Protein AF-I3W254-F1 (afdb_monomer_lite)

Foldseek 3Di:
DDADPVRVVVLVVVCVPPDSVVVCCCVVVVDDPDPPPPDPPDPPVVVVVVVVVVVVVVVLVCVLVVPPDDPVRNVVVVVVVVVVVVVVVVVVVVVVVVVVVVVD

pLDDT: mean 84.69, std 10.93, range [47.94, 96.69]

Radius of gyration: 26.54 Å; chains: 1; bounding box: 52×38×65 Å

Structure (mmCIF, N/CA/C/O backbone):
data_AF-I3W254-F1
#
_entry.id   AF-I3W254-F1
#
loop_
_atom_site.group_PDB
_atom_site.id
_atom_site.type_symbol
_atom_site.label_atom_id
_atom_site.label_alt_id
_atom_site.label_comp_id
_atom_site.label_asym_id
_atom_site.label_entity_id
_atom_site.label_seq_id
_atom_site.pdbx_PDB_ins_code
_atom_site.Cartn_x
_atom_site.Cartn_y
_atom_site.Cartn_z
_atom_site.occupancy
_atom_site.B_iso_or_equiv
_atom_site.auth_seq_id
_atom_site.auth_comp_id
_atom_site.auth_asym_id
_atom_site.auth_atom_id
_atom_site.pdbx_PDB_model_num
ATOM 1 N N . MET A 1 1 ? -3.923 25.519 38.998 1.00 55.31 1 MET A N 1
ATOM 2 C CA . MET A 1 1 ? -5.049 25.009 39.806 1.00 55.31 1 MET A CA 1
ATOM 3 C C . MET A 1 1 ? -4.906 23.501 39.834 1.00 55.31 1 MET A C 1
ATOM 5 O O . MET A 1 1 ? -4.781 22.922 38.763 1.00 55.31 1 MET A O 1
ATOM 9 N N . TRP A 1 2 ? -4.792 22.902 41.016 1.00 74.31 2 TRP A N 1
ATOM 10 C CA . TRP A 1 2 ? -4.646 21.453 41.175 1.00 74.31 2 TRP A CA 1
ATOM 11 C C . TRP A 1 2 ? -5.985 20.885 41.628 1.00 74.31 2 TRP A C 1
ATOM 13 O O . TRP A 1 2 ? -6.708 21.55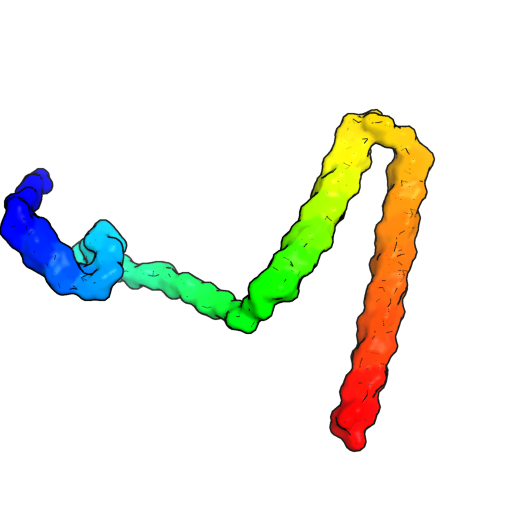6 42.359 1.00 74.31 2 TRP A O 1
ATOM 23 N N . VAL A 1 3 ? -6.313 19.691 41.151 1.00 84.19 3 VAL A N 1
ATOM 24 C CA . VAL A 1 3 ? -7.546 18.980 41.492 1.00 84.19 3 VAL A CA 1
ATOM 25 C C . VAL A 1 3 ? -7.226 18.030 42.644 1.00 84.19 3 VAL A C 1
ATOM 27 O O . VAL A 1 3 ? -6.188 17.367 42.620 1.00 84.19 3 VAL A O 1
ATOM 30 N N . THR A 1 4 ? -8.075 17.994 43.666 1.00 91.56 4 THR A N 1
ATOM 31 C CA . THR A 1 4 ? -7.948 17.042 44.778 1.00 91.56 4 THR A CA 1
ATOM 32 C C . THR A 1 4 ? -8.244 15.613 44.312 1.00 91.56 4 THR A C 1
ATOM 34 O O . THR A 1 4 ? -8.841 15.394 43.258 1.00 91.56 4 THR A O 1
ATOM 37 N N . GLN A 1 5 ? -7.835 14.611 45.092 1.00 86.62 5 GLN A N 1
ATOM 38 C CA . GLN A 1 5 ? -8.040 13.208 44.720 1.00 86.62 5 GLN A CA 1
ATOM 39 C C . GLN A 1 5 ? -9.531 12.852 44.560 1.00 86.62 5 GLN A C 1
ATOM 41 O O . GLN A 1 5 ? -9.896 12.147 43.619 1.00 86.62 5 GLN A O 1
ATOM 46 N N . ASP A 1 6 ? -10.393 13.394 45.421 1.00 90.44 6 ASP A N 1
ATOM 47 C CA . ASP A 1 6 ? -11.841 13.160 45.375 1.00 90.44 6 ASP A CA 1
ATOM 48 C C . ASP A 1 6 ? -12.495 13.832 44.167 1.00 90.44 6 ASP A C 1
ATOM 50 O O . ASP A 1 6 ? -13.374 13.261 43.521 1.00 90.44 6 ASP A O 1
ATOM 54 N N . GLU A 1 7 ? -12.056 15.042 43.819 1.00 89.38 7 GLU A N 1
ATOM 55 C CA . GLU A 1 7 ? -12.518 15.721 42.608 1.00 89.38 7 GLU A CA 1
ATOM 56 C C . GLU A 1 7 ? -12.055 14.968 41.355 1.00 89.38 7 GLU A C 1
ATOM 58 O O . GLU A 1 7 ? -12.822 14.821 40.404 1.00 89.38 7 GLU A O 1
ATOM 63 N N . HIS A 1 8 ? -10.831 14.433 41.357 1.00 85.69 8 HIS A N 1
ATOM 64 C CA . HIS A 1 8 ? -10.326 13.615 40.258 1.00 85.69 8 HIS A CA 1
ATOM 65 C C . HIS A 1 8 ? -11.154 12.333 40.077 1.00 85.69 8 HIS A C 1
ATOM 67 O O . HIS A 1 8 ? -11.502 11.986 38.948 1.00 85.69 8 HIS A O 1
ATOM 73 N N . GLN A 1 9 ? -11.542 11.671 41.171 1.00 87.38 9 GLN A N 1
ATOM 74 C CA . GLN A 1 9 ? -12.398 10.484 41.134 1.00 87.38 9 GLN A CA 1
ATOM 75 C C . GLN A 1 9 ? -13.794 10.796 40.572 1.00 87.38 9 GLN A C 1
ATOM 77 O O . GLN A 1 9 ? -14.260 10.120 39.654 1.00 87.38 9 GLN A O 1
ATOM 82 N N . GLN A 1 10 ? -14.425 11.877 41.036 1.00 89.44 10 GLN A N 1
ATOM 83 C CA . GLN A 1 10 ? -15.724 12.321 40.517 1.00 89.44 10 GLN A CA 1
ATOM 84 C C . GLN A 1 10 ? -15.669 12.670 39.024 1.00 89.44 10 GLN A C 1
ATOM 86 O O . GLN A 1 10 ? -16.626 12.438 38.281 1.00 89.44 10 GLN A O 1
ATOM 91 N N . LEU A 1 11 ? -14.554 13.237 38.561 1.00 89.12 11 LEU A N 1
ATOM 92 C CA . LEU A 1 11 ? -14.348 13.540 37.148 1.00 89.12 11 LEU A CA 1
ATOM 93 C C . LEU A 1 11 ? -14.200 12.270 36.304 1.00 89.12 11 LEU A C 1
ATOM 95 O O . LEU A 1 11 ? -14.742 12.217 35.200 1.00 89.12 11 LEU A O 1
ATOM 99 N N . LEU A 1 12 ? -13.513 11.244 36.814 1.00 86.25 12 LEU A N 1
ATOM 100 C CA . LEU A 1 12 ? -13.406 9.945 36.146 1.00 86.25 12 LEU A CA 1
ATOM 101 C C . LEU A 1 12 ? -14.763 9.242 36.036 1.00 86.25 12 LEU A C 1
ATOM 103 O O . LEU A 1 12 ? -15.089 8.731 34.966 1.00 86.25 12 LEU A O 1
ATOM 107 N N . GLU A 1 13 ? -15.576 9.279 37.092 1.00 88.44 13 GLU A N 1
ATOM 108 C CA . GLU A 1 13 ? -16.931 8.709 37.093 1.00 88.44 13 GLU A CA 1
ATOM 109 C C . GLU A 1 13 ? -17.841 9.391 36.062 1.00 88.44 13 GLU A C 1
ATOM 111 O O . GLU A 1 13 ? -18.565 8.727 35.323 1.00 88.44 13 GLU A O 1
ATOM 116 N N . ARG A 1 14 ? -17.749 10.720 35.933 1.00 86.44 14 ARG A N 1
ATOM 117 C CA . ARG A 1 14 ? -18.514 11.496 34.937 1.00 86.44 14 ARG A CA 1
ATOM 118 C C . ARG A 1 14 ? -18.028 11.316 33.499 1.00 86.44 14 ARG A C 1
ATOM 120 O O . ARG A 1 14 ? -18.751 11.660 32.563 1.00 86.44 14 ARG A O 1
ATOM 127 N N . CYS A 1 15 ? -16.806 10.824 33.313 1.00 85.75 15 CYS A N 1
ATOM 128 C CA . CYS A 1 15 ? -16.189 10.663 32.004 1.00 85.75 15 CYS A CA 1
ATOM 129 C C . CYS A 1 15 ? -16.742 9.452 31.222 1.00 85.75 15 CYS A C 1
ATOM 131 O O . CYS A 1 15 ? -16.525 9.371 30.011 1.00 85.75 15 CYS A O 1
ATOM 133 N N . ASP A 1 16 ? -17.479 8.544 31.881 1.00 78.25 16 ASP A N 1
ATOM 134 C CA . ASP A 1 16 ? -18.203 7.409 31.276 1.00 78.25 16 ASP A CA 1
ATOM 135 C C . ASP A 1 16 ? -17.347 6.618 30.262 1.00 78.25 16 ASP A C 1
ATOM 137 O O . ASP A 1 16 ? -17.672 6.466 29.084 1.00 78.25 16 ASP A O 1
ATOM 141 N N . GLY A 1 17 ? -16.143 6.223 30.695 1.00 71.06 17 GLY A N 1
ATOM 142 C CA . GLY A 1 17 ? -15.195 5.440 29.892 1.00 71.06 17 GLY A CA 1
ATOM 143 C C . GLY A 1 17 ? -14.458 6.206 28.784 1.00 71.06 17 GLY A C 1
ATOM 144 O O . GLY A 1 17 ? -13.585 5.640 28.124 1.00 71.06 17 GLY A O 1
ATOM 145 N N . LYS A 1 18 ? -14.748 7.496 28.571 1.00 75.62 18 LYS A N 1
ATOM 146 C CA . LYS A 1 18 ? -13.952 8.352 27.676 1.00 75.62 18 LYS A CA 1
ATOM 147 C C . LYS A 1 18 ? -12.614 8.700 28.338 1.00 75.62 18 LYS A C 1
ATOM 149 O O . LYS A 1 18 ? -12.434 8.562 29.543 1.00 75.62 18 LYS A O 1
ATOM 154 N N . GLN A 1 19 ? -11.651 9.189 27.561 1.00 85.19 19 GLN A N 1
ATOM 155 C CA . GLN A 1 19 ? -10.439 9.772 28.142 1.00 85.19 19 GLN A CA 1
ATOM 156 C C . GLN A 1 19 ? -10.771 11.120 28.797 1.00 85.19 19 GLN A C 1
ATOM 158 O O . GLN A 1 19 ? -11.307 12.003 28.121 1.00 85.19 19 GLN A O 1
ATOM 163 N N . LEU A 1 20 ? -10.390 11.306 30.068 1.00 86.94 20 LEU A N 1
ATOM 164 C CA . LEU A 1 20 ? -10.720 12.499 30.865 1.00 86.94 20 LEU A CA 1
ATOM 165 C C . LEU A 1 2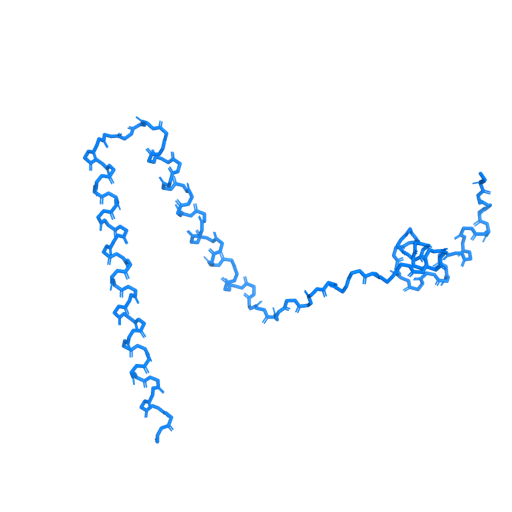0 ? -10.362 13.814 30.158 1.00 86.94 20 LEU A C 1
ATOM 167 O O . LEU A 1 20 ? -11.178 14.728 30.088 1.00 86.94 20 LEU A O 1
ATOM 171 N N . ALA A 1 21 ? -9.182 13.891 29.541 1.00 86.44 21 ALA A N 1
ATOM 172 C CA . ALA A 1 21 ? -8.750 15.077 28.803 1.00 86.44 21 ALA A CA 1
ATOM 173 C C . ALA A 1 21 ? -9.594 15.361 27.542 1.00 86.44 21 ALA A C 1
ATOM 175 O O . ALA A 1 21 ? -9.778 16.514 27.148 1.00 86.44 21 ALA A O 1
ATOM 176 N N . ALA A 1 22 ? -10.098 14.324 26.868 1.00 82.69 22 ALA A N 1
ATOM 177 C CA . ALA A 1 22 ? -10.992 14.494 25.724 1.00 82.69 22 ALA A CA 1
ATOM 178 C C . ALA A 1 22 ? -12.377 14.970 26.181 1.00 82.69 22 ALA A C 1
ATOM 180 O O . ALA A 1 22 ? -12.913 15.911 25.599 1.00 82.69 22 ALA A O 1
ATOM 181 N N . TRP A 1 23 ? -12.903 14.380 27.258 1.00 87.81 23 TRP A N 1
ATOM 182 C CA . TRP A 1 23 ? -14.158 14.802 27.877 1.00 87.81 23 TRP A CA 1
ATOM 183 C C . TRP A 1 23 ? -14.085 16.244 28.390 1.00 87.81 23 TRP A C 1
ATOM 185 O O . TRP A 1 23 ? -14.963 17.034 28.076 1.00 87.81 23 TRP A O 1
ATOM 195 N N . MET A 1 24 ? -13.005 16.640 29.072 1.00 87.88 24 MET A N 1
ATOM 196 C CA . MET A 1 24 ? -12.820 18.021 29.539 1.00 87.88 24 MET A CA 1
ATOM 197 C C . MET A 1 24 ? -12.805 19.034 28.392 1.00 87.88 24 MET A C 1
ATOM 199 O O . MET A 1 24 ? -13.435 20.080 28.496 1.00 87.88 24 MET A O 1
ATOM 203 N N . ARG A 1 25 ? -12.131 18.739 27.273 1.00 86.56 25 ARG A N 1
ATOM 204 C CA . ARG A 1 25 ? -12.165 19.623 26.093 1.00 86.56 25 ARG A CA 1
ATOM 205 C C . ARG A 1 25 ? -13.569 19.726 25.501 1.00 86.56 25 ARG A C 1
ATOM 207 O O . ARG A 1 25 ? -13.983 20.808 25.105 1.00 86.56 25 ARG A O 1
ATOM 214 N N . GLN A 1 26 ? -14.310 18.623 25.471 1.00 84.69 26 GLN A N 1
ATOM 215 C CA . GLN A 1 26 ? -15.691 18.633 25.003 1.00 84.69 26 GLN A CA 1
ATOM 216 C C . GLN A 1 26 ? -16.602 19.448 25.935 1.00 84.69 26 GLN A C 1
ATOM 218 O O . GLN A 1 26 ? -17.351 20.288 25.456 1.00 84.69 26 GLN A O 1
ATOM 223 N N . THR A 1 27 ? -16.521 19.225 27.247 1.00 87.25 27 THR A N 1
ATOM 224 C CA . THR A 1 27 ? -17.417 19.827 28.245 1.00 87.25 27 THR A CA 1
ATOM 225 C C . THR A 1 27 ? -17.074 21.286 28.544 1.00 87.25 27 THR A C 1
ATOM 227 O O . THR A 1 27 ? -17.972 22.110 28.662 1.00 87.25 27 THR A O 1
ATOM 230 N N . CYS A 1 28 ? -15.788 21.627 28.664 1.00 88.56 28 CYS A N 1
ATOM 231 C CA . CYS A 1 28 ? -15.358 22.968 29.068 1.00 88.56 28 CYS A CA 1
ATOM 232 C C . CYS A 1 28 ? -15.151 23.927 27.890 1.00 88.56 28 CYS A C 1
ATOM 234 O O . CYS A 1 28 ? -15.185 25.136 28.094 1.00 88.56 28 CYS A O 1
ATOM 236 N N . LEU A 1 29 ? -14.891 23.412 26.682 1.00 87.94 29 LEU A N 1
ATOM 237 C CA . LEU A 1 29 ? -14.597 24.227 25.493 1.00 87.94 29 LEU A CA 1
ATOM 238 C C . LEU A 1 29 ? -15.631 24.037 24.372 1.00 87.94 29 LEU A C 1
ATOM 240 O O . LEU A 1 29 ? -15.380 24.461 23.246 1.00 87.94 29 LEU A O 1
ATOM 244 N N . ASP A 1 30 ? -16.734 23.331 24.647 1.00 80.31 30 ASP A N 1
ATOM 245 C CA . ASP A 1 30 ? -17.797 22.962 23.694 1.00 80.31 30 ASP A CA 1
ATOM 246 C C . ASP A 1 30 ? -17.266 22.377 22.367 1.00 80.31 30 ASP A C 1
ATOM 248 O O . ASP A 1 30 ? -17.836 22.505 21.280 1.00 80.31 30 ASP A O 1
ATOM 252 N N . THR A 1 31 ? -16.096 21.734 22.438 1.00 76.94 31 THR A N 1
ATOM 253 C CA . THR A 1 31 ? -15.422 21.204 21.258 1.00 76.94 31 THR A CA 1
ATOM 254 C C . THR A 1 31 ? -16.100 19.900 20.871 1.00 76.94 31 THR A C 1
ATOM 256 O O . THR A 1 31 ? -15.902 18.866 21.513 1.00 76.94 31 THR A O 1
ATOM 259 N N . ARG A 1 32 ? -16.894 19.913 19.794 1.00 70.81 32 ARG A N 1
ATOM 260 C CA . ARG A 1 32 ? -17.402 18.668 19.205 1.00 70.81 32 ARG A CA 1
ATOM 261 C C . ARG A 1 32 ? -16.205 17.824 18.756 1.00 70.81 32 ARG A C 1
ATOM 263 O O . ARG A 1 32 ? -15.435 18.301 17.920 1.00 70.81 32 ARG A O 1
ATOM 270 N N . PRO A 1 33 ? -16.029 16.590 19.267 1.00 68.62 33 PRO A N 1
ATOM 271 C CA . PRO A 1 33 ? -14.973 15.724 18.771 1.00 68.62 33 PRO A CA 1
ATOM 272 C C . PRO A 1 33 ? -15.153 15.574 17.264 1.00 68.62 33 PRO A C 1
ATOM 274 O O . PRO A 1 33 ? -16.277 15.370 16.788 1.00 68.62 33 PRO A O 1
ATOM 277 N N . ALA A 1 34 ? -14.054 15.702 16.514 1.00 68.50 34 ALA A N 1
ATOM 278 C CA . ALA A 1 34 ? -14.063 15.387 15.097 1.00 68.50 34 ALA A CA 1
ATOM 279 C C . ALA A 1 34 ? -14.695 14.002 14.967 1.00 68.50 34 ALA A C 1
ATOM 281 O O . ALA A 1 34 ? -14.237 13.053 15.611 1.00 68.50 34 ALA A O 1
ATOM 282 N N . ARG A 1 35 ? -15.800 13.898 14.215 1.00 63.84 35 ARG A N 1
ATOM 283 C CA . ARG A 1 35 ? -16.375 12.588 13.927 1.00 63.84 35 ARG A CA 1
ATOM 284 C C . ARG A 1 35 ? -15.245 11.818 13.271 1.00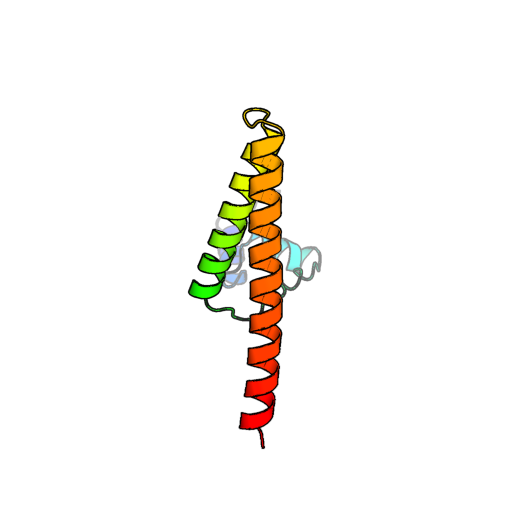 63.84 35 ARG A C 1
ATOM 286 O O . ARG A 1 35 ? -14.859 12.164 12.159 1.00 63.84 35 ARG A O 1
ATOM 293 N N . SER A 1 36 ? -14.693 10.827 13.970 1.00 62.16 36 SER A N 1
ATOM 294 C CA . SER A 1 36 ? -13.883 9.820 13.307 1.00 62.16 36 SER A CA 1
ATOM 295 C C . SER A 1 36 ? -14.798 9.301 12.214 1.00 62.16 36 SER A C 1
ATOM 297 O O . SER A 1 36 ? -15.872 8.769 12.519 1.00 62.16 36 SER A O 1
ATOM 299 N N . SER A 1 37 ? -14.478 9.618 10.958 1.00 60.47 37 SER A N 1
ATOM 300 C CA . SER A 1 37 ? -15.188 9.050 9.829 1.00 60.47 37 SER A CA 1
ATOM 301 C C . SER A 1 37 ? -15.086 7.555 10.058 1.00 60.47 37 SER A C 1
ATOM 303 O O . SER A 1 37 ? -13.987 7.004 9.982 1.00 60.47 37 SER A O 1
ATOM 305 N N . ARG A 1 38 ? -16.196 6.918 10.453 1.00 62.97 38 ARG A N 1
ATOM 306 C CA . ARG A 1 38 ? -16.247 5.465 10.517 1.00 62.97 38 ARG A CA 1
ATOM 307 C C . ARG A 1 38 ? -16.007 5.037 9.086 1.00 62.97 38 ARG A C 1
ATOM 309 O O . ARG A 1 38 ? -16.886 5.180 8.240 1.00 62.97 38 ARG A O 1
ATOM 316 N N . LEU A 1 39 ? -14.767 4.647 8.818 1.00 67.00 39 LEU A N 1
ATOM 317 C CA . LEU A 1 39 ? -14.410 4.046 7.556 1.00 67.00 39 LEU A CA 1
ATOM 318 C C . LEU A 1 39 ? -15.341 2.843 7.388 1.00 67.00 39 LEU A C 1
ATOM 320 O O . LEU A 1 39 ? -15.688 2.206 8.394 1.00 67.00 39 LEU A O 1
ATOM 324 N N . PRO A 1 40 ? -15.787 2.555 6.157 1.00 75.19 40 PRO A N 1
ATOM 325 C CA . PRO A 1 40 ? -16.510 1.326 5.888 1.00 75.19 40 PRO A CA 1
ATOM 326 C C . PRO A 1 40 ? -15.775 0.157 6.545 1.00 75.19 40 PRO A C 1
ATOM 328 O O . PRO A 1 40 ? -14.541 0.136 6.578 1.00 75.19 40 PRO A O 1
ATOM 331 N N . SER A 1 41 ? -16.519 -0.794 7.106 1.00 81.00 41 SER A N 1
ATOM 332 C CA . SER A 1 41 ? -15.902 -2.023 7.593 1.00 81.00 41 SER A CA 1
ATOM 333 C C . SER A 1 41 ? -15.362 -2.769 6.373 1.00 81.00 41 SER A C 1
ATOM 335 O O . SER A 1 41 ? -16.125 -3.327 5.591 1.00 81.00 41 SER A O 1
ATOM 337 N N . ILE A 1 42 ? -14.052 -2.672 6.157 1.00 84.69 42 ILE A N 1
ATOM 338 C CA . ILE A 1 42 ? -13.327 -3.387 5.107 1.00 84.69 42 ILE A CA 1
ATOM 339 C C . ILE A 1 42 ? -12.723 -4.628 5.757 1.00 84.69 42 ILE A C 1
ATOM 341 O O . ILE A 1 42 ? -12.187 -4.545 6.865 1.00 84.69 42 ILE A O 1
ATOM 345 N N . ASP A 1 43 ? -12.791 -5.765 5.065 1.00 90.25 43 ASP A N 1
ATOM 346 C CA . ASP A 1 43 ? -12.186 -7.012 5.528 1.00 90.25 43 ASP A CA 1
ATOM 347 C C . ASP A 1 43 ? -10.688 -6.797 5.865 1.00 90.25 43 ASP A C 1
ATOM 349 O O . ASP A 1 43 ? -9.907 -6.368 5.002 1.00 90.25 43 ASP A O 1
ATOM 353 N N . PRO A 1 44 ? -10.246 -7.092 7.103 1.00 89.69 44 PRO A N 1
ATOM 354 C CA . PRO A 1 44 ? -8.848 -6.961 7.504 1.00 89.69 44 PRO A CA 1
ATOM 355 C C . PRO A 1 44 ? -7.865 -7.756 6.633 1.00 89.69 44 PRO A C 1
ATOM 357 O O . PRO A 1 44 ? -6.704 -7.362 6.505 1.00 89.69 44 PRO A O 1
ATOM 360 N N . VAL A 1 45 ? -8.292 -8.879 6.047 1.00 92.94 45 VAL A N 1
ATOM 361 C CA . VAL A 1 45 ? -7.483 -9.670 5.109 1.00 92.94 45 VAL A CA 1
ATOM 362 C C . VAL A 1 45 ? -7.221 -8.868 3.837 1.00 92.94 45 VAL A C 1
ATOM 364 O O . VAL A 1 45 ? -6.066 -8.779 3.416 1.00 92.94 45 VAL A O 1
ATOM 367 N N . LEU A 1 46 ? -8.249 -8.222 3.280 1.00 90.94 46 LEU A N 1
ATOM 368 C CA . LEU A 1 46 ? -8.119 -7.386 2.083 1.00 90.94 46 LEU A CA 1
ATOM 369 C C . LEU A 1 46 ? -7.191 -6.194 2.332 1.00 90.94 46 LEU A C 1
ATOM 371 O O . LEU A 1 46 ? -6.318 -5.908 1.513 1.00 90.94 46 LEU A O 1
ATOM 375 N N . LEU A 1 47 ? -7.304 -5.543 3.493 1.00 92.06 47 LEU A N 1
ATOM 376 C CA . LEU A 1 47 ? -6.404 -4.447 3.867 1.00 92.06 47 LEU A CA 1
ATOM 377 C C . LEU A 1 47 ? -4.945 -4.902 3.965 1.00 92.06 47 LEU A C 1
ATOM 379 O O . LEU A 1 47 ? -4.049 -4.209 3.484 1.00 92.06 47 LEU A O 1
ATOM 383 N N . ARG A 1 48 ? -4.693 -6.078 4.555 1.00 93.81 48 ARG A N 1
ATOM 384 C CA . ARG A 1 48 ? -3.338 -6.645 4.629 1.00 93.81 48 ARG A CA 1
ATOM 385 C C . ARG A 1 48 ? -2.780 -6.966 3.249 1.00 93.81 48 ARG A C 1
ATOM 387 O O . ARG A 1 48 ? -1.616 -6.669 2.993 1.00 93.81 48 ARG A O 1
ATOM 394 N N . GLN A 1 49 ? -3.590 -7.542 2.363 1.00 94.19 49 GLN A N 1
ATOM 395 C CA . GLN A 1 49 ? -3.166 -7.827 0.993 1.00 94.19 49 GLN A CA 1
ATOM 396 C C . GLN A 1 49 ? -2.842 -6.540 0.232 1.00 94.19 49 GLN A C 1
ATOM 398 O O . GLN A 1 49 ? -1.786 -6.449 -0.395 1.00 94.19 49 GLN A O 1
ATOM 403 N N . LEU A 1 50 ? -3.688 -5.515 0.355 1.00 91.81 50 LEU A N 1
ATOM 404 C CA . LEU A 1 50 ? -3.454 -4.212 -0.261 1.00 91.81 50 LEU A CA 1
ATOM 405 C C . LEU A 1 50 ? -2.178 -3.543 0.264 1.00 91.81 50 LEU A C 1
ATOM 407 O O . LEU A 1 50 ? -1.361 -3.064 -0.522 1.00 91.81 50 LEU A O 1
ATOM 411 N N . ALA A 1 51 ? -1.961 -3.571 1.580 1.00 92.94 51 ALA A N 1
ATOM 412 C CA . ALA A 1 51 ? -0.727 -3.080 2.185 1.00 92.94 51 ALA A CA 1
ATOM 413 C C . ALA A 1 51 ? 0.504 -3.856 1.684 1.00 92.94 51 ALA A C 1
ATOM 415 O O . ALA A 1 51 ? 1.535 -3.253 1.390 1.00 92.94 51 ALA A O 1
ATOM 416 N N . GLY A 1 52 ? 0.394 -5.180 1.528 1.00 96.25 52 GLY A N 1
ATOM 417 C CA . GLY A 1 52 ? 1.440 -6.021 0.941 1.00 96.25 52 GLY A CA 1
ATOM 418 C C . GLY A 1 52 ? 1.800 -5.604 -0.488 1.00 96.25 52 GLY A C 1
ATOM 419 O O . GLY A 1 52 ? 2.979 -5.437 -0.802 1.00 96.25 52 GLY A O 1
ATOM 420 N N . MET A 1 53 ? 0.796 -5.347 -1.330 1.00 91.31 53 MET A N 1
ATOM 421 C CA . MET A 1 53 ? 1.001 -4.842 -2.693 1.00 91.31 53 MET A CA 1
ATOM 422 C C . MET A 1 53 ? 1.700 -3.473 -2.694 1.00 91.31 53 MET A C 1
ATOM 424 O O . MET A 1 53 ? 2.693 -3.287 -3.402 1.00 91.31 53 MET A O 1
ATOM 428 N N . GLY A 1 54 ? 1.253 -2.542 -1.845 1.00 94.56 54 GLY A N 1
ATOM 429 C CA . GLY A 1 54 ? 1.885 -1.227 -1.693 1.00 94.56 54 GLY A CA 1
ATOM 430 C C . GLY A 1 54 ? 3.340 -1.307 -1.217 1.00 94.56 54 GLY A C 1
ATOM 431 O O . GLY A 1 54 ? 4.211 -0.606 -1.736 1.00 94.56 54 GLY A O 1
ATOM 432 N N . ASN A 1 55 ? 3.638 -2.215 -0.285 1.00 96.69 55 ASN A N 1
ATOM 433 C CA . ASN A 1 55 ? 4.998 -2.448 0.199 1.00 96.69 55 ASN A CA 1
ATOM 434 C C . ASN A 1 55 ? 5.926 -2.971 -0.903 1.00 96.69 55 ASN A C 1
ATOM 436 O O . ASN A 1 55 ? 7.084 -2.552 -0.968 1.00 96.69 55 ASN A O 1
ATOM 440 N N . ASN A 1 56 ? 5.441 -3.857 -1.774 1.00 92.44 56 ASN A N 1
ATOM 441 C CA . ASN A 1 56 ? 6.219 -4.363 -2.907 1.00 92.44 56 ASN A CA 1
ATOM 442 C C . ASN A 1 56 ? 6.537 -3.246 -3.910 1.00 92.44 56 ASN A C 1
ATOM 444 O O . ASN A 1 56 ? 7.695 -3.079 -4.294 1.00 92.44 56 ASN A O 1
ATOM 448 N N . LEU A 1 57 ? 5.542 -2.429 -4.271 1.00 91.56 57 LEU A N 1
ATOM 449 C CA . LEU A 1 57 ? 5.741 -1.282 -5.165 1.00 91.56 57 LEU A CA 1
ATOM 450 C C . LEU A 1 57 ? 6.747 -0.277 -4.591 1.00 91.56 57 LEU A C 1
ATOM 452 O O . LEU A 1 57 ? 7.644 0.181 -5.297 1.00 91.56 57 LEU A O 1
ATOM 456 N N . ASN A 1 58 ? 6.659 0.016 -3.294 1.00 93.62 58 ASN A N 1
ATOM 457 C CA . ASN A 1 58 ? 7.593 0.916 -2.624 1.00 93.62 58 ASN A CA 1
ATOM 458 C C . ASN A 1 58 ? 9.030 0.360 -2.603 1.00 93.62 58 ASN A C 1
ATOM 460 O O . ASN A 1 58 ? 9.988 1.109 -2.791 1.00 93.62 58 ASN A O 1
ATOM 464 N N . GLN A 1 59 ? 9.208 -0.952 -2.419 1.00 91.50 59 GLN A N 1
ATOM 465 C CA . GLN A 1 59 ? 10.527 -1.588 -2.519 1.00 91.50 59 GLN A CA 1
ATOM 466 C C . GLN A 1 59 ? 11.114 -1.466 -3.929 1.00 91.50 59 GLN A C 1
ATOM 468 O O . GLN A 1 59 ? 12.292 -1.135 -4.068 1.00 91.50 59 GLN A O 1
ATOM 473 N N . ILE A 1 60 ? 10.300 -1.682 -4.966 1.00 88.94 60 ILE A N 1
ATOM 474 C CA . ILE A 1 60 ? 10.714 -1.509 -6.364 1.00 88.94 60 ILE A CA 1
ATOM 475 C C . ILE A 1 60 ? 11.127 -0.055 -6.620 1.00 88.94 60 ILE A C 1
ATOM 477 O O . ILE A 1 60 ? 12.228 0.186 -7.110 1.00 88.94 60 ILE A O 1
ATOM 481 N N . ALA A 1 61 ? 10.301 0.914 -6.216 1.00 89.50 61 ALA A N 1
ATOM 482 C CA . ALA A 1 61 ? 10.598 2.336 -6.376 1.00 89.50 61 ALA A CA 1
ATOM 483 C C . ALA A 1 61 ? 11.915 2.731 -5.691 1.00 89.50 61 ALA A C 1
ATOM 485 O O . ALA A 1 61 ? 12.751 3.412 -6.284 1.00 89.50 61 ALA A O 1
ATOM 486 N N . ARG A 1 62 ? 12.150 2.252 -4.463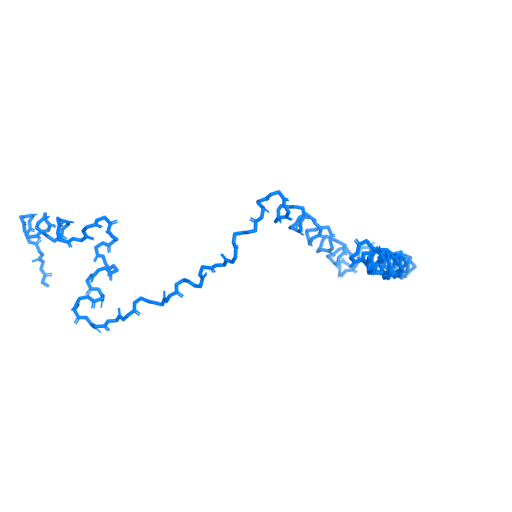 1.00 91.25 62 ARG A N 1
ATOM 487 C CA . ARG A 1 62 ? 13.411 2.487 -3.744 1.00 91.25 62 ARG A CA 1
ATOM 488 C C . ARG A 1 62 ? 14.613 1.895 -4.475 1.00 91.25 62 ARG A C 1
ATOM 490 O O . ARG A 1 62 ? 15.636 2.564 -4.554 1.00 91.25 62 ARG A O 1
ATOM 497 N N . LYS A 1 63 ? 14.504 0.681 -5.026 1.00 87.06 63 LYS A N 1
ATOM 498 C CA . LYS A 1 63 ? 15.596 0.062 -5.798 1.00 87.06 63 LYS A CA 1
ATOM 499 C C . LYS A 1 63 ? 15.890 0.818 -7.094 1.00 87.06 63 LYS A C 1
ATOM 501 O O . LYS A 1 63 ? 17.054 1.067 -7.390 1.00 87.06 63 LYS A O 1
ATOM 506 N N . ILE A 1 64 ? 14.851 1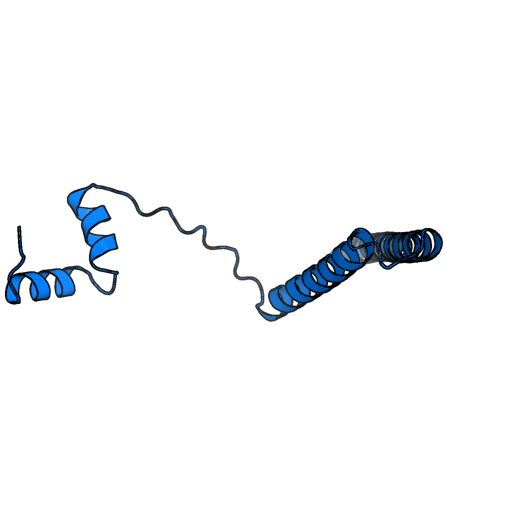.246 -7.814 1.00 85.88 64 ILE A N 1
ATOM 507 C CA . ILE A 1 64 ? 14.981 2.061 -9.032 1.00 85.88 64 ILE A CA 1
ATOM 508 C C . ILE A 1 64 ? 15.687 3.389 -8.721 1.00 85.88 64 ILE A C 1
ATOM 510 O O . ILE A 1 64 ? 16.619 3.774 -9.429 1.00 85.88 64 ILE A O 1
ATOM 514 N N . ASN A 1 65 ? 15.273 4.061 -7.644 1.00 86.44 65 ASN A N 1
ATOM 515 C CA . ASN A 1 65 ? 15.788 5.377 -7.261 1.00 86.44 65 ASN A CA 1
ATOM 516 C C . ASN A 1 65 ? 17.138 5.318 -6.529 1.00 86.44 65 ASN A C 1
ATOM 518 O O . ASN A 1 65 ? 17.848 6.316 -6.473 1.00 86.44 65 ASN A O 1
ATOM 522 N N . GLY A 1 66 ? 17.514 4.161 -5.980 1.00 86.00 66 GLY A N 1
ATOM 523 C CA . GLY A 1 66 ? 18.742 3.968 -5.205 1.00 86.00 66 GLY A CA 1
ATOM 524 C C . GLY A 1 66 ? 20.030 3.887 -6.030 1.00 86.00 66 GLY A C 1
ATOM 525 O O . GLY A 1 66 ? 21.095 3.676 -5.459 1.00 86.00 66 GLY A O 1
ATOM 526 N N . GLY A 1 67 ? 19.960 4.007 -7.361 1.00 80.50 67 GLY A N 1
ATOM 527 C CA . GLY A 1 67 ? 21.134 4.102 -8.242 1.00 80.50 67 GLY A CA 1
ATOM 528 C C . GLY A 1 67 ? 21.934 2.807 -8.446 1.00 80.50 67 GLY A C 1
ATOM 529 O O . GLY A 1 67 ? 22.859 2.798 -9.249 1.00 80.50 67 GLY A O 1
ATOM 530 N N . GLN A 1 68 ? 21.568 1.710 -7.776 1.00 79.75 68 GLN A N 1
ATOM 531 C CA . GLN A 1 68 ? 22.244 0.406 -7.879 1.00 79.75 68 GLN A CA 1
ATOM 532 C C . GLN A 1 68 ? 21.921 -0.357 -9.174 1.00 79.75 68 GLN A C 1
ATOM 534 O O . GLN A 1 68 ? 22.567 -1.355 -9.476 1.00 79.75 68 GLN A O 1
ATOM 539 N N . TRP A 1 69 ? 20.903 0.075 -9.917 1.00 84.38 69 TRP A N 1
ATOM 540 C CA . TRP A 1 69 ? 20.423 -0.583 -11.132 1.00 84.38 69 TRP A CA 1
ATOM 541 C C . TRP A 1 69 ? 20.867 0.163 -12.385 1.00 84.38 69 TRP A C 1
ATOM 543 O O . TRP A 1 69 ? 20.829 1.399 -12.436 1.00 84.38 69 TRP A O 1
ATOM 553 N N . SER A 1 70 ? 21.249 -0.596 -13.413 1.00 86.62 70 SER A N 1
ATOM 554 C CA . SER A 1 70 ? 21.578 -0.037 -14.719 1.00 86.62 70 SER A CA 1
ATOM 555 C C . SER A 1 70 ? 20.335 0.562 -15.390 1.00 86.62 70 SER A C 1
ATOM 557 O O . SER A 1 70 ? 19.191 0.322 -14.992 1.00 86.62 70 SER A O 1
ATOM 559 N N . GLY A 1 71 ? 20.541 1.357 -16.444 1.00 86.12 71 GLY A N 1
ATOM 560 C CA . GLY A 1 71 ? 19.429 1.863 -17.256 1.00 86.12 71 GLY A CA 1
ATOM 561 C C . GLY A 1 71 ? 18.567 0.737 -17.839 1.00 86.12 71 GLY A C 1
ATOM 562 O O . GLY A 1 71 ? 17.344 0.855 -17.833 1.00 86.12 71 GLY A O 1
ATOM 563 N N . ALA A 1 72 ? 19.192 -0.366 -18.261 1.00 88.56 72 ALA A N 1
ATOM 564 C CA . ALA A 1 72 ? 18.502 -1.530 -18.809 1.00 88.56 72 ALA A CA 1
ATOM 565 C C . ALA A 1 72 ? 17.631 -2.237 -17.755 1.00 88.56 72 ALA A C 1
ATOM 567 O O . ALA A 1 72 ? 16.466 -2.518 -18.029 1.00 88.56 72 ALA A O 1
ATOM 568 N N . ASP A 1 73 ? 18.146 -2.424 -16.533 1.00 88.44 73 ASP A N 1
ATOM 569 C CA . ASP A 1 73 ? 17.393 -3.042 -15.428 1.00 88.44 73 ASP A CA 1
ATOM 570 C C . ASP A 1 73 ? 16.127 -2.239 -15.100 1.00 88.44 73 ASP A C 1
ATOM 572 O O . ASP A 1 73 ? 15.043 -2.792 -14.906 1.00 88.44 73 ASP A O 1
ATOM 576 N N . ARG A 1 74 ? 16.241 -0.903 -15.092 1.00 87.88 74 ARG A N 1
ATOM 577 C CA . ARG A 1 74 ? 15.097 -0.012 -14.860 1.00 87.88 74 ARG A CA 1
ATOM 578 C C . ARG A 1 74 ? 14.042 -0.143 -15.955 1.00 87.88 74 ARG A C 1
ATOM 580 O O . ARG A 1 74 ? 12.860 -0.254 -15.638 1.00 87.88 74 ARG A O 1
ATOM 587 N N . VAL A 1 75 ? 14.456 -0.157 -17.223 1.00 90.69 75 VAL A N 1
ATOM 588 C CA . VAL A 1 75 ? 13.539 -0.323 -18.364 1.00 90.69 75 VAL A CA 1
ATOM 589 C C . VAL A 1 75 ? 12.821 -1.669 -18.294 1.00 90.69 75 VAL A C 1
ATOM 591 O O . VAL A 1 75 ? 11.607 -1.713 -18.478 1.00 90.69 75 VAL A O 1
ATOM 594 N N . GLN A 1 76 ? 13.532 -2.752 -17.967 1.00 91.81 76 GLN A N 1
ATOM 595 C CA . GLN A 1 76 ? 12.937 -4.084 -17.859 1.00 91.81 76 GLN A CA 1
ATOM 596 C C . GLN A 1 76 ? 11.863 -4.150 -16.766 1.00 91.81 76 GLN A C 1
ATOM 598 O O . GLN A 1 76 ? 10.790 -4.712 -16.983 1.00 91.81 76 GLN A O 1
ATOM 603 N N . VAL A 1 77 ? 12.115 -3.539 -15.605 1.00 90.75 77 VAL A N 1
ATOM 604 C CA . VAL A 1 77 ? 11.133 -3.508 -14.514 1.00 90.75 77 VAL A CA 1
ATOM 605 C C . VAL A 1 77 ? 9.927 -2.638 -14.853 1.00 90.75 77 VAL A C 1
ATOM 607 O O . VAL A 1 77 ? 8.798 -3.053 -14.600 1.00 90.75 77 VAL A O 1
ATOM 610 N N . VAL A 1 78 ? 10.130 -1.471 -15.468 1.00 89.56 78 VAL A N 1
ATOM 611 C CA . VAL A 1 78 ? 9.014 -0.629 -15.928 1.00 89.56 78 VAL A CA 1
ATOM 612 C C . VAL A 1 78 ? 8.165 -1.373 -16.962 1.00 89.56 78 VAL A C 1
ATOM 614 O O . VAL A 1 78 ? 6.942 -1.380 -16.845 1.00 89.56 78 VAL A O 1
ATOM 617 N N . ALA A 1 79 ? 8.790 -2.073 -17.912 1.00 93.94 79 ALA A N 1
ATOM 618 C CA . ALA A 1 79 ? 8.076 -2.880 -18.899 1.00 93.94 79 ALA A CA 1
ATOM 619 C C . ALA A 1 79 ? 7.246 -3.999 -18.245 1.00 93.94 79 ALA A C 1
ATOM 621 O O . ALA A 1 79 ? 6.090 -4.206 -18.613 1.00 93.94 79 ALA A O 1
ATOM 622 N N . ALA A 1 80 ? 7.796 -4.684 -17.236 1.00 93.44 80 ALA A N 1
ATOM 623 C CA . ALA A 1 80 ? 7.064 -5.700 -16.484 1.00 93.44 80 ALA A CA 1
ATOM 624 C C . ALA A 1 80 ? 5.859 -5.108 -15.729 1.00 93.44 80 ALA A C 1
ATOM 626 O O . ALA A 1 80 ? 4.775 -5.688 -15.758 1.00 93.44 80 ALA A O 1
ATOM 627 N N . LEU A 1 81 ? 6.015 -3.935 -15.103 1.00 92.69 81 LEU A N 1
ATOM 628 C CA . LEU A 1 81 ? 4.914 -3.238 -14.428 1.00 92.69 81 LEU A CA 1
ATOM 629 C C . LEU A 1 81 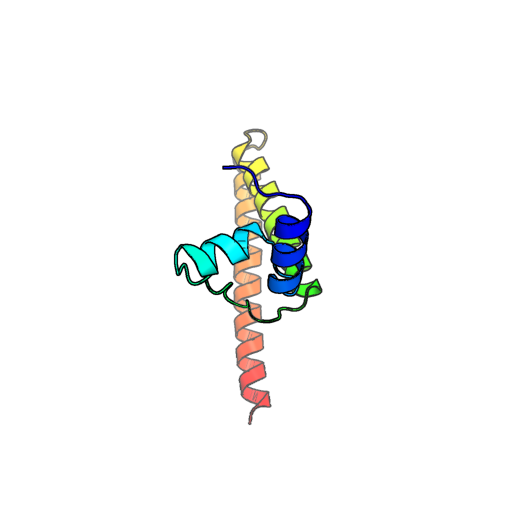? 3.811 -2.818 -15.409 1.00 92.69 81 LEU A C 1
ATOM 631 O O . LEU A 1 81 ? 2.637 -3.023 -15.116 1.00 92.69 81 LEU A O 1
ATOM 635 N N . MET A 1 82 ? 4.171 -2.307 -16.590 1.00 95.00 82 MET A N 1
ATOM 636 C CA . MET A 1 82 ? 3.204 -1.975 -17.647 1.00 95.00 82 MET A CA 1
ATOM 637 C C . MET A 1 82 ? 2.457 -3.213 -18.162 1.00 95.00 82 MET A C 1
ATOM 639 O O . MET A 1 82 ? 1.261 -3.148 -18.435 1.00 95.00 82 MET A O 1
ATOM 643 N N . ALA A 1 83 ? 3.139 -4.356 -18.278 1.00 96.44 83 ALA A N 1
ATOM 644 C CA . ALA A 1 83 ? 2.504 -5.609 -18.683 1.00 96.44 83 ALA A CA 1
ATOM 645 C C . ALA A 1 83 ? 1.500 -6.116 -17.633 1.00 96.44 83 ALA A C 1
ATOM 647 O O . ALA A 1 83 ? 0.425 -6.598 -18.002 1.00 96.44 83 ALA A O 1
ATOM 648 N N . ILE A 1 84 ? 1.829 -5.978 -16.342 1.00 93.44 84 ILE A N 1
ATOM 649 C CA . ILE A 1 84 ? 0.914 -6.283 -15.233 1.00 93.44 84 ILE A CA 1
ATOM 650 C C . ILE A 1 84 ? -0.302 -5.354 -15.284 1.00 93.44 84 ILE A C 1
ATOM 652 O O . ILE A 1 84 ? -1.423 -5.850 -15.240 1.00 93.44 84 ILE A O 1
ATOM 656 N N . ASP A 1 85 ? -0.097 -4.044 -15.434 1.00 94.12 85 ASP A N 1
ATOM 657 C CA . ASP A 1 85 ? -1.175 -3.051 -15.526 1.00 94.12 85 ASP A CA 1
ATOM 658 C C . ASP A 1 85 ? -2.141 -3.364 -16.681 1.00 94.12 85 ASP A C 1
ATOM 660 O O . ASP A 1 85 ? -3.343 -3.519 -16.475 1.00 94.12 85 ASP A O 1
ATOM 664 N N . ALA A 1 86 ? -1.608 -3.624 -17.879 1.00 95.56 86 ALA A N 1
ATOM 665 C CA . ALA A 1 86 ? -2.414 -4.027 -19.029 1.00 95.56 86 ALA A CA 1
ATOM 666 C C . ALA A 1 86 ? -3.150 -5.364 -18.807 1.00 95.56 86 ALA A C 1
ATOM 668 O O . ALA A 1 86 ? -4.259 -5.560 -19.306 1.00 95.56 86 ALA A O 1
ATOM 669 N N . GLY A 1 87 ? -2.540 -6.308 -18.083 1.00 95.06 87 GLY A N 1
ATOM 670 C CA . GLY A 1 87 ? -3.175 -7.568 -17.693 1.00 95.06 87 GLY A CA 1
ATOM 671 C C . GLY A 1 87 ? -4.338 -7.370 -16.722 1.00 95.06 87 GLY A C 1
ATOM 672 O O . GLY A 1 87 ? -5.402 -7.957 -16.920 1.00 95.06 87 GLY A O 1
ATOM 673 N N . LEU A 1 88 ? -4.154 -6.514 -15.716 1.00 94.50 88 LEU A N 1
ATOM 674 C CA . LEU A 1 88 ? -5.188 -6.153 -14.748 1.00 94.50 88 LEU A CA 1
ATOM 675 C C . LEU A 1 88 ? -6.340 -5.393 -15.408 1.00 94.50 88 LEU A C 1
ATOM 677 O O . LEU A 1 88 ? -7.495 -5.657 -15.087 1.00 94.50 88 LEU A O 1
ATOM 681 N N . GLU A 1 89 ? -6.048 -4.507 -16.361 1.00 95.81 89 GLU A N 1
ATOM 682 C CA . GLU A 1 89 ? -7.066 -3.794 -17.134 1.00 95.81 89 GLU A CA 1
ATOM 683 C C . GLU A 1 89 ? -7.947 -4.767 -17.927 1.00 95.81 89 GLU A C 1
ATOM 685 O O . GLU A 1 89 ? -9.173 -4.721 -17.832 1.00 95.81 89 GLU A O 1
ATOM 690 N N . ARG A 1 90 ? -7.334 -5.723 -18.638 1.00 95.00 90 ARG A N 1
ATOM 691 C CA . ARG A 1 90 ? -8.081 -6.778 -19.342 1.00 95.00 90 ARG A CA 1
ATOM 692 C C . ARG A 1 90 ? -8.937 -7.604 -18.388 1.00 95.00 90 ARG A C 1
ATOM 694 O O . ARG A 1 90 ? -10.116 -7.799 -18.656 1.00 95.00 90 ARG A O 1
ATOM 701 N N . LEU A 1 91 ? -8.372 -8.042 -17.261 1.00 93.62 91 LEU A N 1
ATOM 702 C CA . LEU A 1 91 ? -9.109 -8.818 -16.261 1.00 93.62 91 LEU A CA 1
ATOM 703 C C . LEU A 1 91 ? -10.296 -8.027 -15.696 1.00 93.62 91 LEU A C 1
ATOM 705 O O . LEU A 1 91 ? -11.381 -8.577 -15.534 1.00 93.62 91 LEU A O 1
ATOM 709 N N . ARG A 1 92 ? -10.122 -6.725 -15.448 1.00 93.50 92 ARG A N 1
ATOM 710 C CA . ARG A 1 92 ? -11.195 -5.830 -15.002 1.00 93.50 92 ARG A CA 1
ATOM 711 C C . ARG A 1 92 ? -12.319 -5.724 -16.029 1.00 93.50 92 ARG A C 1
ATOM 713 O O . ARG A 1 92 ? -13.483 -5.728 -15.631 1.00 93.50 92 ARG A O 1
ATOM 720 N N . HIS A 1 93 ? -11.987 -5.618 -17.314 1.00 93.06 93 HIS A N 1
ATOM 721 C CA . HIS A 1 93 ? -12.975 -5.632 -18.391 1.00 93.06 93 HIS A CA 1
ATOM 722 C C . HIS A 1 93 ? -13.741 -6.957 -18.428 1.00 93.06 93 HIS A C 1
ATOM 724 O O . HIS A 1 93 ? -14.963 -6.935 -18.328 1.00 93.06 93 HIS A O 1
ATOM 730 N N . THR A 1 94 ? -13.041 -8.093 -18.429 1.00 93.19 94 THR A N 1
ATOM 731 C CA . THR A 1 94 ? -13.668 -9.424 -18.428 1.00 93.19 94 THR A CA 1
ATOM 732 C C . THR A 1 94 ? -14.590 -9.638 -17.225 1.00 93.19 94 THR A C 1
ATOM 734 O O . THR A 1 94 ? -15.698 -10.136 -17.376 1.00 93.19 94 THR A O 1
ATOM 737 N N . VAL A 1 95 ? -14.172 -9.236 -16.019 1.00 91.75 95 VAL A N 1
ATOM 738 C CA . VAL A 1 95 ? -15.009 -9.361 -14.811 1.00 91.75 95 VAL A CA 1
ATOM 739 C C . VAL A 1 95 ? -16.263 -8.489 -14.903 1.00 91.75 95 VAL A C 1
ATOM 741 O O . VAL A 1 95 ? -17.330 -8.915 -14.473 1.00 91.75 95 VAL A O 1
ATOM 744 N N . ARG A 1 96 ? -16.160 -7.280 -15.468 1.00 88.56 96 ARG A N 1
ATOM 745 C CA . ARG A 1 96 ? -17.315 -6.389 -15.662 1.00 88.56 96 ARG A CA 1
ATOM 746 C C . ARG A 1 96 ? -18.294 -6.910 -16.706 1.00 88.56 96 ARG A C 1
ATOM 748 O O . ARG A 1 96 ? -19.493 -6.793 -16.495 1.00 88.56 96 ARG A O 1
ATOM 755 N N . GLU A 1 97 ? -17.789 -7.461 -17.804 1.00 86.00 97 GLU A N 1
ATOM 756 C CA . GLU A 1 97 ? -18.612 -8.070 -18.854 1.00 86.00 97 GLU A CA 1
ATOM 757 C C . GLU A 1 97 ? -19.341 -9.310 -18.325 1.00 86.00 97 GLU A C 1
ATOM 759 O O . GLU A 1 97 ? -20.551 -9.414 -18.484 1.00 86.00 97 GLU A O 1
ATOM 764 N N . ASN A 1 98 ? -18.639 -10.190 -17.605 1.00 78.75 98 ASN A N 1
ATOM 765 C CA . ASN A 1 98 ? -19.236 -11.397 -17.029 1.00 78.75 98 ASN A CA 1
ATOM 766 C C . ASN A 1 98 ? -20.221 -11.093 -15.888 1.00 78.75 98 ASN A C 1
ATOM 768 O O . ASN A 1 98 ? -21.227 -11.777 -15.753 1.00 78.75 98 ASN A O 1
ATOM 772 N N . GLY A 1 99 ? -19.950 -10.076 -15.064 1.00 71.44 99 GLY A N 1
ATOM 773 C CA . GLY A 1 99 ? -20.867 -9.664 -13.996 1.00 71.44 99 GLY A CA 1
ATOM 774 C C . GLY A 1 99 ? -22.148 -9.004 -14.513 1.00 71.44 99 GLY A C 1
ATOM 775 O O . GLY A 1 99 ? -23.174 -9.086 -13.854 1.00 71.44 99 GLY A O 1
ATOM 776 N N . ALA A 1 100 ? -22.114 -8.386 -15.698 1.00 60.69 100 ALA A N 1
ATOM 777 C CA . ALA A 1 100 ? -23.305 -7.817 -16.333 1.00 60.69 100 ALA A CA 1
ATOM 778 C C . ALA A 1 100 ? -24.248 -8.882 -16.928 1.00 60.69 100 ALA A C 1
ATOM 780 O O . ALA A 1 100 ? -25.412 -8.576 -17.180 1.00 60.69 100 ALA A O 1
ATOM 781 N N . ASP A 1 101 ? -23.751 -10.100 -17.165 1.00 57.25 101 ASP A N 1
ATOM 782 C CA . ASP A 1 101 ? -24.521 -11.226 -17.716 1.00 57.25 101 ASP A CA 1
ATOM 783 C C . ASP A 1 101 ? -25.184 -12.076 -16.609 1.00 57.25 101 ASP A C 1
ATOM 785 O O . ASP A 1 101 ? -26.213 -12.696 -16.849 1.00 57.25 101 ASP A O 1
ATOM 789 N N . ASP A 1 102 ? -24.637 -12.061 -15.384 1.00 55.34 102 ASP A N 1
ATOM 790 C CA . ASP A 1 102 ? -25.178 -12.772 -14.204 1.00 55.34 102 ASP A CA 1
ATOM 791 C C . ASP A 1 102 ? -26.380 -12.043 -13.558 1.00 55.34 102 ASP A C 1
ATOM 793 O O . ASP A 1 102 ? -27.185 -12.649 -12.856 1.00 55.34 102 ASP A O 1
ATOM 797 N N . ASP A 1 103 ? -26.539 -10.743 -13.838 1.00 54.88 103 ASP A N 1
ATOM 798 C CA . ASP A 1 103 ? -27.652 -9.899 -13.370 1.00 54.88 103 ASP A CA 1
ATOM 799 C C . ASP A 1 103 ? -28.886 -9.920 -14.315 1.00 54.88 103 ASP A C 1
ATOM 801 O O . ASP A 1 103 ? -29.816 -9.123 -14.129 1.00 54.88 103 ASP A O 1
ATOM 805 N N . ARG A 1 104 ? -28.912 -10.785 -15.345 1.00 47.94 104 ARG A N 1
ATOM 806 C CA . ARG A 1 104 ? -29.961 -10.830 -16.386 1.00 47.94 104 ARG A CA 1
ATOM 807 C C . ARG A 1 104 ? -30.921 -12.017 -16.291 1.00 47.94 104 ARG A C 1
ATOM 809 O O . ARG A 1 104 ? -30.469 -13.166 -16.116 1.00 47.94 104 ARG A O 1
#

InterPro domains:
  IPR008687 Bacterial mobilisation [PF05713] (47-91)

Secondary structure (DSSP, 8-state):
-PPPHHHHHHHHHHTTTS-HHHHHHHHHH--PPP---------HHHHHHHHHHHHHHHHHHHHHHTS-S-HHHHHHHHHHHHHHHHHHHHHHHHHHHHHHHHT-

Sequence (104 aa):
MWVTQDEHQQLLERCDGKQLAAWMRQTCLDTRPARSSRLPSIDPVLLRQLAGMGNNLNQIARKINGGQWSGADRVQVVAALMAIDAGLERLRHTVRENGADDDR

Organism: Escherichia coli (NCBI:txid562)